Protein AF-A0A2J0JIB2-F1 (afdb_monomer_lite)

Organism: NCBI:txid1974730

Foldseek 3Di:
DVPPPDPDDPVVVVVVVVVVVVVVVVVVVVVVVVVVVVVLVVVLVVLLLLLLLLLLLLVPDPDRPDDSVVSCVLSVDDVVVCPVCNVVSVVVNCVVPVPPPCVVVVNVVSSLSNNLSVLVVVLVVLVVVLVPDDDDPVNVVSVVSNVVSVVSNVVSVVVVVD

Radius of gyration: 23.65 Å; chains: 1; bounding box: 46×46×70 Å

Secondary structure (DSSP, 8-state):
--TTSSS--HHHHHHHHHHHHHHHHHHHHHHHHHHHHHHHHHHHHHHHHHHHHHHHHHHT-SS--S-HHHHHHHHT--GGGGGGGHHHHHHHHHHHHTT-TTHHHHHHHHHHHHHHHHHHHHHHHHHHHHHH---HHHHHHHHHHHHHHHHHHHHHHHHTT-

Structure (mmCIF, N/CA/C/O backbone):
data_AF-A0A2J0JIB2-F1
#
_entry.id   AF-A0A2J0JIB2-F1
#
loop_
_atom_site.group_PDB
_atom_site.id
_atom_site.type_symbol
_atom_site.label_atom_id
_atom_site.label_alt_id
_atom_site.label_comp_id
_atom_site.label_asym_id
_atom_site.label_entity_id
_atom_site.label_seq_id
_atom_site.pdbx_PDB_ins_code
_atom_site.Cartn_x
_atom_site.Cartn_y
_atom_site.Cartn_z
_atom_site.occupancy
_atom_site.B_iso_or_equiv
_atom_site.auth_seq_id
_atom_site.auth_comp_id
_atom_site.auth_asym_id
_atom_site.auth_atom_id
_atom_site.pdbx_PDB_model_num
ATOM 1 N N . LEU A 1 1 ? 18.029 -34.711 -43.597 1.00 43.94 1 LEU A N 1
ATOM 2 C CA . LEU A 1 1 ? 18.749 -33.679 -44.378 1.00 43.94 1 LEU A CA 1
ATOM 3 C C . LEU A 1 1 ? 17.774 -32.559 -44.741 1.00 43.94 1 LEU A C 1
ATOM 5 O O . LEU A 1 1 ? 17.053 -32.702 -45.715 1.00 43.94 1 LEU A O 1
ATOM 9 N N . ILE A 1 2 ? 17.689 -31.495 -43.935 1.00 47.03 2 ILE A N 1
ATOM 10 C CA . ILE A 1 2 ? 16.839 -30.314 -44.223 1.00 47.03 2 ILE A CA 1
ATOM 11 C C . ILE A 1 2 ? 17.689 -29.138 -44.760 1.00 47.03 2 ILE A C 1
ATOM 13 O O . ILE A 1 2 ? 17.178 -28.258 -45.438 1.00 47.03 2 ILE A O 1
ATOM 17 N N . SER A 1 3 ? 19.013 -29.177 -44.563 1.00 44.31 3 SER A N 1
ATOM 18 C CA . SER A 1 3 ? 19.955 -28.115 -44.958 1.00 44.31 3 SER A CA 1
ATOM 19 C C . SER A 1 3 ? 20.238 -28.022 -46.469 1.00 44.31 3 SER A C 1
ATOM 21 O O . SER A 1 3 ? 20.784 -27.022 -46.916 1.00 44.31 3 SER A O 1
ATOM 23 N N . SER A 1 4 ? 19.861 -29.009 -47.288 1.00 46.47 4 SER A N 1
ATOM 24 C CA . SER A 1 4 ? 20.227 -29.022 -48.716 1.00 46.47 4 SER A CA 1
ATOM 25 C C . SER A 1 4 ? 19.247 -28.294 -49.649 1.00 46.47 4 SER A C 1
ATOM 27 O O . SER A 1 4 ? 19.411 -28.370 -50.865 1.00 46.47 4 SER A O 1
ATOM 29 N N . LYS A 1 5 ? 18.227 -27.602 -49.118 1.00 56.28 5 LYS A N 1
ATOM 30 C CA . LYS A 1 5 ? 17.253 -26.837 -49.928 1.00 56.28 5 LYS A CA 1
ATOM 31 C C . LYS A 1 5 ? 17.075 -25.367 -49.535 1.00 56.28 5 LYS A C 1
ATOM 33 O O . LYS A 1 5 ? 16.395 -24.653 -50.265 1.00 56.28 5 LYS A O 1
ATOM 38 N N . SER A 1 6 ? 17.690 -24.891 -48.454 1.00 54.41 6 SER A N 1
ATOM 39 C CA . SER A 1 6 ? 17.749 -23.460 -48.135 1.00 54.41 6 SER A CA 1
ATOM 40 C C . SER A 1 6 ? 19.207 -23.009 -48.126 1.00 54.41 6 SER A C 1
ATOM 42 O O . SER A 1 6 ? 20.067 -23.689 -47.576 1.00 54.41 6 SER A O 1
ATOM 44 N N . ALA A 1 7 ? 19.507 -21.868 -48.747 1.00 58.44 7 ALA A N 1
ATOM 45 C CA . ALA A 1 7 ? 20.845 -21.266 -48.773 1.00 58.44 7 ALA A CA 1
ATOM 46 C C . ALA A 1 7 ? 21.252 -20.654 -47.412 1.00 58.44 7 ALA A C 1
ATOM 48 O O . ALA A 1 7 ? 21.937 -19.638 -47.366 1.00 58.44 7 ALA A O 1
ATOM 49 N N . ILE A 1 8 ? 20.779 -21.235 -46.308 1.00 56.25 8 ILE A N 1
ATOM 50 C CA . ILE A 1 8 ? 20.929 -20.720 -44.947 1.00 56.25 8 ILE A CA 1
ATOM 51 C C . ILE A 1 8 ? 21.900 -21.645 -44.220 1.00 56.25 8 ILE A C 1
ATOM 53 O O . ILE A 1 8 ? 21.695 -22.863 -44.189 1.00 56.25 8 ILE A O 1
ATOM 57 N N . ALA A 1 9 ? 22.974 -21.084 -43.665 1.00 65.19 9 ALA A N 1
ATOM 58 C CA . ALA A 1 9 ? 23.970 -21.869 -42.956 1.00 65.19 9 ALA A CA 1
ATOM 59 C C . ALA A 1 9 ? 23.362 -22.458 -41.673 1.00 65.19 9 ALA A C 1
ATOM 61 O O . ALA A 1 9 ? 22.559 -21.829 -40.986 1.00 65.19 9 ALA A O 1
ATOM 62 N N . THR A 1 10 ? 23.755 -23.682 -41.318 1.00 52.50 10 THR A N 1
ATOM 63 C CA . THR A 1 10 ? 23.258 -24.374 -40.116 1.00 52.50 10 THR A CA 1
ATOM 64 C C . THR A 1 10 ? 23.524 -23.580 -38.827 1.00 52.50 10 THR A C 1
ATOM 66 O O . THR A 1 10 ? 22.780 -23.722 -37.862 1.00 52.50 10 THR A O 1
ATOM 69 N N . SER A 1 11 ? 24.552 -22.723 -38.815 1.00 58.72 11 SER A N 1
ATOM 70 C CA . SER A 1 11 ? 24.835 -21.761 -37.740 1.00 58.72 11 SER A CA 1
ATOM 71 C C . SER A 1 11 ? 23.709 -20.750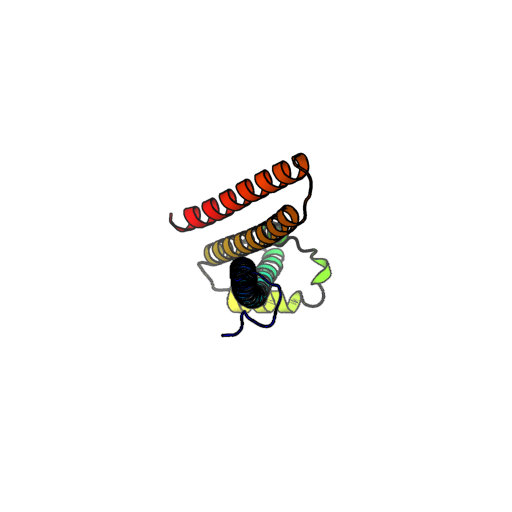 -37.536 1.00 58.72 11 SER A C 1
ATOM 73 O O . SER A 1 11 ? 23.335 -20.482 -36.397 1.00 58.72 11 SER A O 1
ATOM 75 N N . ASP A 1 12 ? 23.135 -20.251 -38.628 1.00 57.72 12 ASP A N 1
ATOM 76 C CA . ASP A 1 12 ? 22.128 -19.189 -38.620 1.00 57.72 12 ASP A CA 1
ATOM 77 C C . ASP A 1 12 ? 20.786 -19.755 -38.144 1.00 57.72 12 ASP A C 1
ATOM 79 O O . ASP A 1 12 ? 20.101 -19.156 -37.320 1.00 57.72 12 ASP A O 1
ATOM 83 N N . LEU A 1 13 ? 20.476 -20.994 -38.546 1.00 57.34 13 LEU A N 1
ATOM 84 C CA . LEU A 1 13 ? 19.315 -21.732 -38.040 1.00 57.34 13 LEU A CA 1
ATOM 85 C C . LEU A 1 13 ? 19.400 -21.985 -36.527 1.00 57.34 13 LEU A C 1
ATOM 87 O O . LEU A 1 13 ? 18.383 -21.927 -35.842 1.00 57.34 13 LEU A O 1
ATOM 91 N N . ILE A 1 14 ? 20.595 -22.264 -35.993 1.00 59.31 14 ILE A N 1
ATOM 92 C CA . ILE A 1 14 ? 20.810 -22.460 -34.549 1.00 59.31 14 ILE A CA 1
ATOM 93 C C . ILE A 1 14 ? 20.665 -21.136 -33.789 1.00 59.31 14 ILE A C 1
ATOM 95 O O . ILE A 1 14 ? 20.149 -21.124 -32.670 1.00 59.31 14 ILE A O 1
ATOM 99 N N . GLU A 1 15 ? 21.116 -20.025 -34.368 1.00 60.75 15 GLU A N 1
ATOM 100 C CA . GLU A 1 15 ? 20.977 -18.702 -33.761 1.00 60.75 15 GLU A CA 1
ATOM 101 C C . GLU A 1 15 ? 19.513 -18.244 -33.723 1.00 60.75 15 GLU A C 1
ATOM 103 O O . GLU A 1 15 ? 19.043 -17.767 -32.688 1.00 60.75 15 GLU A O 1
ATOM 108 N N . ASP A 1 16 ? 18.765 -18.476 -34.801 1.00 57.16 16 ASP A N 1
ATOM 109 C CA . ASP A 1 16 ? 17.332 -18.187 -34.862 1.00 57.16 16 ASP A CA 1
ATOM 110 C C . ASP A 1 16 ? 16.531 -19.068 -33.895 1.00 57.16 16 ASP A C 1
ATOM 112 O O . ASP A 1 16 ? 15.660 -18.569 -33.182 1.00 57.16 16 ASP A O 1
ATOM 116 N N . LEU A 1 17 ? 16.878 -20.354 -33.768 1.00 57.44 17 LEU A N 1
ATOM 117 C CA . LEU A 1 17 ? 16.275 -21.247 -32.770 1.00 57.44 17 LEU A CA 1
ATOM 118 C C . LEU A 1 17 ? 16.505 -20.756 -31.336 1.00 57.44 17 LEU A C 1
ATOM 120 O O . LEU A 1 17 ? 15.577 -20.777 -30.529 1.00 57.44 17 LEU A O 1
ATOM 124 N N . LYS A 1 18 ? 17.708 -20.259 -31.022 1.00 57.56 18 LYS A N 1
ATOM 125 C CA . LYS A 1 18 ? 18.008 -19.673 -29.705 1.00 57.56 18 LYS A CA 1
ATOM 126 C C . LYS A 1 18 ? 17.216 -18.391 -29.449 1.00 57.56 18 LYS A C 1
ATOM 128 O O . LYS A 1 18 ? 16.759 -18.188 -28.327 1.00 57.56 18 LYS A O 1
ATOM 133 N N . LYS A 1 19 ? 17.027 -17.542 -30.465 1.00 64.44 19 LYS A N 1
ATOM 134 C CA . LYS A 1 19 ? 16.194 -16.329 -30.366 1.00 64.44 19 LYS A CA 1
ATOM 135 C C . LYS A 1 19 ? 14.728 -16.683 -30.110 1.00 64.44 19 LYS A C 1
ATOM 137 O O . LYS A 1 19 ? 14.104 -16.071 -29.250 1.00 64.44 19 LYS A O 1
ATOM 142 N N . VAL A 1 20 ? 14.210 -17.707 -30.787 1.00 61.44 20 VAL A N 1
ATOM 143 C CA . VAL A 1 20 ? 12.840 -18.206 -30.595 1.00 61.44 20 VAL A CA 1
ATOM 144 C C . VAL A 1 20 ? 12.658 -18.847 -29.216 1.00 61.44 20 VAL A C 1
ATOM 146 O O . VAL A 1 20 ? 11.669 -18.564 -28.548 1.00 61.44 20 VAL A O 1
ATOM 149 N N . GLU A 1 21 ? 13.606 -19.654 -28.732 1.00 50.66 21 GLU A N 1
ATOM 150 C CA . GLU A 1 21 ? 13.552 -20.206 -27.367 1.00 50.66 21 GLU A CA 1
ATOM 151 C C . GLU A 1 21 ? 13.617 -19.121 -26.290 1.00 50.66 21 GLU A C 1
ATOM 153 O O . GLU A 1 21 ? 12.935 -19.223 -25.268 1.00 50.66 21 GLU A O 1
ATOM 158 N N . PHE A 1 22 ? 14.433 -18.088 -26.505 1.00 52.00 22 PHE A N 1
ATOM 159 C CA . PHE A 1 22 ? 14.547 -16.970 -25.578 1.00 52.00 22 PHE A CA 1
ATOM 160 C C . PHE A 1 22 ? 13.263 -16.136 -25.550 1.00 52.00 22 PHE A C 1
ATOM 162 O O . PHE A 1 22 ? 12.760 -15.856 -24.464 1.00 52.00 22 PHE A O 1
ATOM 169 N N . ALA A 1 23 ? 12.687 -15.830 -26.717 1.00 52.19 23 ALA A N 1
ATOM 170 C CA . ALA A 1 23 ? 11.389 -15.169 -26.832 1.00 52.19 23 ALA A CA 1
ATOM 171 C C . ALA A 1 23 ? 10.278 -15.995 -26.163 1.00 52.19 23 ALA A C 1
ATOM 173 O O . ALA A 1 23 ? 9.555 -15.475 -25.330 1.00 52.19 23 ALA A O 1
ATOM 174 N N . LEU A 1 24 ? 10.223 -17.311 -26.396 1.00 51.09 24 LEU A N 1
ATOM 175 C CA . LEU A 1 24 ? 9.245 -18.204 -25.761 1.00 51.09 24 LEU A CA 1
ATOM 176 C C . LEU A 1 24 ? 9.408 -18.314 -24.238 1.00 51.09 24 LEU A C 1
ATOM 178 O O . LEU A 1 24 ? 8.423 -18.523 -23.526 1.00 51.09 24 LEU A O 1
ATOM 182 N N . LYS A 1 25 ? 10.640 -18.232 -23.720 1.00 55.09 25 LYS A N 1
ATOM 183 C CA . LYS A 1 25 ? 10.887 -18.140 -22.274 1.00 55.09 25 LYS A CA 1
ATOM 184 C C . LYS A 1 25 ? 10.384 -16.814 -21.728 1.00 55.09 25 LYS A C 1
ATOM 186 O O . LYS A 1 25 ? 9.698 -16.827 -20.714 1.00 55.09 25 LYS A O 1
ATOM 191 N N . TYR A 1 26 ? 10.689 -15.716 -22.411 1.00 52.41 26 TYR A N 1
ATOM 192 C CA . TYR A 1 26 ? 10.251 -14.385 -22.018 1.00 52.41 26 TYR A CA 1
ATOM 193 C C . TYR A 1 26 ? 8.726 -14.269 -22.058 1.00 52.41 26 TYR A C 1
ATOM 195 O O . TYR A 1 26 ? 8.148 -13.859 -21.067 1.00 52.41 26 TYR A O 1
ATOM 203 N N . ASP A 1 27 ? 8.067 -14.776 -23.100 1.00 49.03 27 ASP A N 1
ATOM 204 C CA . ASP A 1 27 ? 6.606 -14.834 -23.219 1.00 49.03 27 ASP A CA 1
ATOM 205 C C . ASP A 1 27 ? 5.973 -15.658 -22.087 1.00 49.03 27 ASP A C 1
ATOM 207 O O . ASP A 1 27 ? 4.937 -15.295 -21.533 1.00 49.03 27 ASP A O 1
ATOM 211 N N . LYS A 1 28 ? 6.587 -16.784 -21.695 1.00 58.66 28 LYS A N 1
ATOM 212 C CA . LYS A 1 28 ? 6.110 -17.587 -20.554 1.00 58.66 28 LYS A CA 1
ATOM 213 C C . LYS A 1 28 ? 6.306 -16.868 -19.221 1.00 58.66 28 LYS A C 1
ATOM 215 O O . LYS A 1 28 ? 5.426 -16.958 -18.362 1.00 58.66 28 LYS A O 1
ATOM 220 N N . GLU A 1 29 ? 7.430 -16.178 -19.047 1.00 56.09 29 GLU A N 1
ATOM 221 C CA . GLU A 1 29 ? 7.700 -15.344 -17.877 1.00 56.09 29 GLU A CA 1
ATOM 222 C C . GLU A 1 29 ? 6.723 -14.158 -17.840 1.00 56.09 29 GLU A C 1
ATOM 224 O O . GLU A 1 29 ? 6.110 -13.928 -16.808 1.00 56.09 29 GLU A O 1
ATOM 229 N N . GLU A 1 30 ? 6.466 -13.488 -18.966 1.00 49.03 30 GLU A N 1
ATOM 230 C CA . GLU A 1 30 ? 5.501 -12.396 -19.119 1.00 49.03 30 GLU A CA 1
ATOM 231 C C . GLU A 1 30 ? 4.071 -12.850 -18.844 1.00 49.03 30 GLU A C 1
ATOM 233 O O . GLU A 1 30 ? 3.352 -12.164 -18.129 1.00 49.03 30 GLU A O 1
ATOM 238 N N . VAL A 1 31 ? 3.645 -14.018 -19.333 1.00 52.28 31 VAL A N 1
ATOM 239 C CA . VAL A 1 31 ? 2.307 -14.563 -19.043 1.00 52.28 31 VAL A CA 1
ATOM 240 C C . VAL A 1 31 ? 2.169 -14.929 -17.563 1.00 52.28 31 VAL A C 1
ATOM 242 O O . VAL A 1 31 ? 1.106 -14.723 -16.969 1.00 52.28 31 VAL A O 1
ATOM 245 N N . LYS A 1 32 ? 3.229 -15.453 -16.936 1.00 60.41 32 LYS A N 1
ATOM 246 C CA . LYS A 1 32 ? 3.255 -15.728 -15.493 1.00 60.41 32 LYS A CA 1
ATOM 247 C C . LYS A 1 32 ? 3.231 -14.429 -14.684 1.00 60.41 32 LYS A C 1
ATOM 249 O O . LYS A 1 32 ? 2.426 -14.316 -13.764 1.00 60.41 32 LYS A O 1
ATOM 254 N N . ILE A 1 33 ? 4.034 -13.443 -15.073 1.00 58.84 33 ILE A N 1
ATOM 255 C CA . ILE A 1 33 ? 4.069 -12.095 -14.502 1.00 58.84 33 ILE A CA 1
ATOM 256 C C . ILE A 1 33 ? 2.708 -11.418 -14.680 1.00 58.84 33 ILE A C 1
ATOM 258 O O . ILE A 1 33 ? 2.204 -10.839 -13.733 1.00 58.84 33 ILE A O 1
ATOM 262 N N . ALA A 1 34 ? 2.052 -11.546 -15.834 1.00 48.97 34 ALA A N 1
ATOM 263 C CA . ALA A 1 34 ? 0.738 -10.971 -16.104 1.00 48.97 34 ALA A CA 1
ATOM 264 C C . ALA A 1 34 ? -0.356 -11.609 -15.239 1.00 48.97 34 ALA A C 1
ATOM 266 O O . ALA A 1 34 ? -1.175 -10.889 -14.673 1.00 48.97 34 ALA A O 1
ATOM 267 N N . LYS A 1 35 ? -0.356 -12.940 -15.075 1.00 49.66 35 LYS A N 1
ATOM 268 C CA . LYS A 1 35 ? -1.273 -13.628 -14.149 1.00 49.66 35 LYS A CA 1
ATOM 269 C C . LYS A 1 35 ? -1.020 -13.230 -12.698 1.00 49.66 35 LYS A C 1
ATOM 271 O O . LYS A 1 35 ? -1.970 -12.887 -12.000 1.00 49.66 35 LYS A O 1
ATOM 276 N N . GLU A 1 36 ? 0.241 -13.213 -12.269 1.00 56.47 36 GLU A N 1
ATOM 277 C CA . GLU A 1 36 ? 0.614 -12.708 -10.948 1.00 56.47 36 GLU A CA 1
ATOM 278 C C . GLU A 1 36 ? 0.217 -11.242 -10.773 1.00 56.47 36 GLU A C 1
ATOM 280 O O . GLU A 1 36 ? -0.212 -10.872 -9.692 1.00 56.47 36 GLU A O 1
ATOM 285 N N . ASN A 1 37 ? 0.318 -10.410 -11.807 1.00 55.84 37 ASN A N 1
ATOM 286 C CA . ASN A 1 37 ? -0.043 -8.996 -11.757 1.00 55.84 37 ASN A CA 1
ATOM 287 C C . ASN A 1 37 ? -1.558 -8.796 -11.692 1.00 55.84 37 ASN A C 1
ATOM 289 O O . ASN A 1 37 ? -2.005 -7.905 -10.983 1.00 55.84 37 ASN A O 1
ATOM 293 N N . VAL A 1 38 ? -2.360 -9.626 -12.368 1.00 53.53 38 VAL A N 1
ATOM 294 C CA . VAL A 1 38 ? -3.826 -9.619 -12.218 1.00 53.53 38 VAL A CA 1
ATOM 295 C C . VAL A 1 38 ? -4.215 -10.041 -10.805 1.00 53.53 38 VAL A C 1
ATOM 297 O O . VAL A 1 38 ? -5.033 -9.386 -10.169 1.00 53.53 38 VAL A O 1
ATOM 300 N N . GLU A 1 39 ? -3.603 -11.101 -10.282 1.00 53.41 39 GLU A N 1
ATOM 301 C CA . GLU A 1 39 ? -3.877 -11.574 -8.928 1.00 53.41 39 GLU A CA 1
ATOM 302 C C . GLU A 1 39 ? -3.400 -10.574 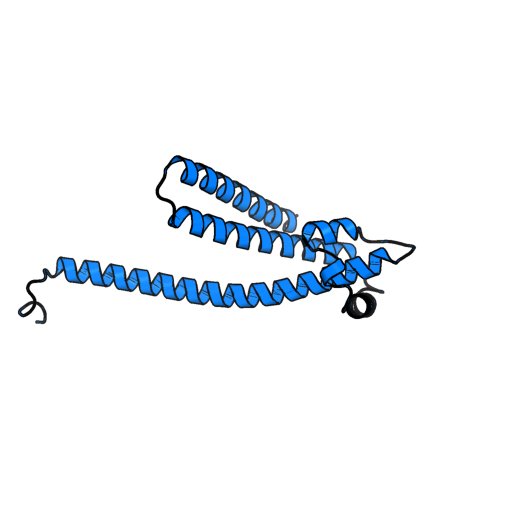-7.862 1.00 53.41 39 GLU A C 1
ATOM 304 O O . GLU A 1 39 ? -4.127 -10.299 -6.911 1.00 53.41 39 GLU A O 1
ATOM 309 N N . LYS A 1 40 ? -2.221 -9.965 -8.046 1.00 54.94 40 LYS A N 1
ATOM 310 C CA . LYS A 1 40 ? -1.704 -8.869 -7.213 1.00 54.94 40 LYS A CA 1
ATOM 311 C C . LYS A 1 40 ? -2.613 -7.654 -7.284 1.00 54.94 40 LYS A C 1
ATOM 313 O O . LYS A 1 40 ? -2.930 -7.121 -6.235 1.00 54.94 40 LYS A O 1
ATOM 318 N N . LYS A 1 41 ? -3.108 -7.275 -8.467 1.00 56.22 41 LYS A N 1
ATOM 319 C CA . LYS A 1 41 ? -4.074 -6.181 -8.631 1.00 56.22 41 LYS A CA 1
ATOM 320 C C . LYS A 1 41 ? -5.362 -6.452 -7.849 1.00 56.22 41 LYS A C 1
ATOM 322 O O . LYS A 1 41 ? -5.786 -5.602 -7.086 1.00 56.22 41 LYS A O 1
ATOM 327 N N . LEU A 1 42 ? -5.916 -7.663 -7.929 1.00 53.59 42 LEU A N 1
ATOM 328 C CA . LEU A 1 42 ? -7.101 -8.049 -7.150 1.00 53.59 42 LEU A CA 1
ATOM 329 C C . LEU A 1 42 ? -6.846 -8.047 -5.629 1.00 53.59 42 LEU A C 1
ATOM 331 O O . LEU A 1 42 ? -7.695 -7.609 -4.854 1.00 53.59 42 LEU A O 1
ATOM 335 N N . ARG A 1 43 ? -5.678 -8.531 -5.180 1.00 55.69 43 ARG A N 1
ATOM 336 C CA . ARG A 1 43 ? -5.294 -8.512 -3.754 1.00 55.69 43 ARG A CA 1
ATOM 337 C C . ARG A 1 43 ? -5.051 -7.092 -3.247 1.00 55.69 43 ARG A C 1
ATOM 339 O O . ARG A 1 43 ? -5.474 -6.762 -2.143 1.00 55.69 43 ARG A O 1
ATOM 346 N N . LYS A 1 44 ? -4.395 -6.271 -4.061 1.00 64.50 44 LYS A N 1
ATOM 347 C CA . LYS A 1 44 ? -4.142 -4.853 -3.838 1.00 64.50 44 LYS A CA 1
ATOM 348 C C . LYS A 1 44 ? -5.465 -4.109 -3.690 1.00 64.50 44 LYS A C 1
ATOM 350 O O . LYS A 1 44 ? -5.689 -3.539 -2.634 1.00 64.50 44 LYS A O 1
ATOM 355 N N . ASP A 1 45 ? -6.393 -4.271 -4.631 1.00 75.19 45 ASP A N 1
ATOM 356 C CA . ASP A 1 45 ? -7.734 -3.677 -4.570 1.00 75.19 45 ASP A CA 1
ATOM 357 C C . ASP A 1 45 ? -8.477 -4.071 -3.272 1.00 75.19 45 ASP A C 1
ATOM 359 O O . ASP A 1 45 ? -9.168 -3.254 -2.663 1.00 75.19 45 ASP A O 1
ATOM 363 N N . SER A 1 46 ? -8.298 -5.308 -2.786 1.00 84.12 46 SER A N 1
ATOM 364 C CA . SER A 1 46 ? -8.887 -5.751 -1.514 1.00 84.12 46 SER A CA 1
ATOM 365 C C . SER A 1 46 ? -8.231 -5.123 -0.277 1.00 84.12 46 SER A C 1
ATOM 367 O O . SER A 1 46 ? -8.948 -4.745 0.652 1.00 84.12 46 SER A O 1
ATOM 369 N N . ILE A 1 47 ? -6.899 -5.021 -0.231 1.00 90.25 47 ILE A N 1
ATOM 370 C CA . ILE A 1 47 ? -6.178 -4.388 0.887 1.00 90.25 47 ILE A CA 1
ATOM 371 C C . ILE A 1 47 ? -6.450 -2.881 0.903 1.00 90.25 47 ILE A C 1
ATOM 373 O O . ILE A 1 47 ? -6.746 -2.335 1.963 1.00 90.25 47 ILE A O 1
ATOM 377 N N . GLU A 1 48 ? -6.432 -2.228 -0.262 1.00 90.62 48 GLU A N 1
ATOM 378 C CA . GLU A 1 48 ? -6.777 -0.811 -0.412 1.00 90.62 48 GLU A CA 1
ATOM 379 C C . GLU A 1 48 ? -8.200 -0.548 0.076 1.00 90.62 48 GLU A C 1
ATOM 381 O O . GLU A 1 48 ? -8.399 0.353 0.886 1.00 90.62 48 GLU A O 1
ATOM 386 N N . ARG A 1 49 ? -9.180 -1.373 -0.328 1.00 91.19 49 ARG A N 1
ATOM 387 C CA . ARG A 1 49 ? -10.569 -1.254 0.145 1.00 91.19 49 ARG A CA 1
ATOM 388 C C . ARG A 1 49 ? -10.664 -1.348 1.668 1.00 91.19 49 ARG A C 1
ATOM 390 O O . ARG A 1 49 ? -11.338 -0.527 2.286 1.00 91.19 49 ARG A O 1
ATOM 397 N N . LYS A 1 50 ? -9.988 -2.329 2.277 1.00 93.88 50 LYS A N 1
ATOM 398 C CA . LYS A 1 50 ? -9.991 -2.526 3.737 1.00 93.88 50 LYS A CA 1
ATOM 399 C C . LYS A 1 50 ? -9.377 -1.338 4.468 1.00 93.88 50 LYS A C 1
ATOM 401 O O . LYS A 1 50 ? -10.003 -0.795 5.373 1.00 93.88 50 LYS A O 1
ATOM 406 N N . LEU A 1 51 ? -8.179 -0.921 4.058 1.00 95.31 51 LEU A N 1
ATOM 407 C CA . LEU A 1 51 ? -7.488 0.238 4.623 1.00 95.31 51 LEU A CA 1
ATOM 408 C C . LEU A 1 51 ? -8.330 1.508 4.480 1.00 95.31 51 LEU A C 1
ATOM 410 O O . LEU A 1 51 ? -8.428 2.293 5.420 1.00 95.31 51 LEU A O 1
ATOM 414 N N . LEU A 1 52 ? -8.987 1.678 3.335 1.00 93.75 52 LEU A N 1
ATOM 415 C CA . LEU A 1 52 ? -9.857 2.811 3.072 1.00 93.75 52 LEU A CA 1
ATOM 416 C C . LEU A 1 52 ? -11.091 2.832 3.983 1.00 93.75 52 LEU A C 1
ATOM 418 O O . LEU A 1 52 ? -11.392 3.869 4.573 1.00 93.75 52 LEU A O 1
ATOM 422 N N . GLY A 1 53 ? -11.770 1.695 4.151 1.00 94.50 53 GLY A N 1
ATOM 423 C CA . GLY A 1 53 ? -12.884 1.578 5.094 1.00 94.50 53 GLY A CA 1
ATOM 424 C C . GLY A 1 53 ? -12.462 1.872 6.530 1.00 94.50 53 GLY A C 1
ATOM 425 O O . GLY A 1 53 ? -13.111 2.660 7.216 1.00 94.50 53 GLY A O 1
ATOM 426 N N . ILE A 1 54 ? -11.317 1.330 6.960 1.00 95.25 54 ILE A N 1
ATOM 427 C CA . ILE A 1 54 ? -10.737 1.618 8.278 1.00 95.25 54 ILE A CA 1
ATOM 428 C C . ILE A 1 54 ? -10.446 3.115 8.435 1.00 95.25 54 ILE A C 1
ATOM 430 O O . ILE A 1 54 ? -10.770 3.687 9.475 1.00 95.25 54 ILE A O 1
ATOM 434 N N . ALA A 1 55 ? -9.857 3.761 7.425 1.00 94.88 55 ALA A N 1
ATOM 435 C CA . ALA A 1 55 ? -9.522 5.180 7.478 1.00 94.88 55 ALA A CA 1
ATOM 436 C C . ALA A 1 55 ? -10.779 6.052 7.600 1.00 94.88 55 ALA A C 1
ATOM 438 O O . ALA A 1 55 ? -10.837 6.911 8.476 1.00 94.88 55 ALA A O 1
ATOM 439 N N . PHE A 1 56 ? -11.812 5.798 6.791 1.00 94.81 56 PHE A N 1
ATOM 440 C CA . PHE A 1 56 ? -13.082 6.525 6.891 1.00 94.81 56 PHE A CA 1
ATOM 441 C C . PHE A 1 56 ? -13.810 6.278 8.217 1.00 94.81 56 PHE A C 1
ATOM 443 O O . PHE A 1 56 ? -14.377 7.205 8.799 1.00 94.81 56 PHE A O 1
ATOM 450 N N . TRP A 1 57 ? -13.775 5.049 8.729 1.00 94.81 57 TRP A N 1
ATOM 451 C CA . TRP A 1 57 ? -14.380 4.713 10.015 1.00 94.81 57 TRP A CA 1
ATOM 452 C C . TRP A 1 57 ? -13.679 5.429 11.177 1.00 94.81 57 TRP A C 1
ATOM 454 O O . TRP A 1 57 ? -14.328 6.036 12.030 1.00 94.81 57 TRP A O 1
ATOM 464 N N . GLN A 1 58 ? -12.344 5.415 11.193 1.00 94.12 58 GLN A N 1
ATOM 465 C CA . GLN A 1 58 ? -11.544 6.054 12.241 1.00 94.12 58 GLN A CA 1
ATOM 466 C C . GLN A 1 58 ? -11.585 7.585 12.153 1.00 94.12 58 GLN A C 1
ATOM 468 O O . GLN A 1 58 ? -11.566 8.251 13.186 1.00 94.12 58 GLN A O 1
ATOM 473 N N . GLU A 1 59 ? -11.737 8.163 10.959 1.00 91.94 59 GLU A N 1
ATOM 474 C CA . GLU A 1 59 ? -11.861 9.612 10.771 1.00 91.94 59 GLU A CA 1
ATOM 475 C C . GLU A 1 59 ? -13.045 10.212 11.550 1.00 91.94 59 GLU A C 1
ATOM 477 O O . GLU A 1 59 ? -12.922 11.317 12.088 1.00 91.94 59 GLU A O 1
ATOM 482 N N . ASN A 1 60 ? -14.145 9.460 11.671 1.00 84.06 60 ASN A N 1
ATOM 483 C CA . ASN A 1 60 ? -15.392 9.891 12.307 1.00 84.06 60 ASN A CA 1
ATOM 484 C C . ASN A 1 60 ? -15.511 9.499 13.793 1.00 84.06 60 ASN A C 1
ATOM 486 O O . ASN A 1 60 ? -16.463 9.902 14.467 1.00 84.06 60 ASN A O 1
ATOM 490 N N . LYS A 1 61 ? -14.552 8.739 14.342 1.00 87.75 61 LYS A N 1
ATOM 491 C CA . LYS A 1 61 ? -14.557 8.365 15.763 1.00 87.75 61 LYS A CA 1
ATOM 492 C C . LYS A 1 61 ? -14.010 9.475 16.656 1.00 87.75 61 LYS A C 1
ATOM 494 O O . LYS A 1 61 ? -13.037 10.149 16.332 1.00 87.75 61 LYS A O 1
ATOM 499 N N . LYS A 1 62 ? -14.628 9.624 17.834 1.00 81.00 62 LYS A N 1
ATOM 500 C CA . LYS A 1 62 ? -14.146 10.524 18.899 1.00 81.00 62 LYS A CA 1
ATOM 501 C C . LYS A 1 62 ? -12.854 10.021 19.547 1.00 81.00 62 LYS A C 1
ATOM 503 O O . LYS A 1 62 ? -12.018 10.834 19.916 1.00 81.00 62 LYS A O 1
ATOM 508 N N . ASP A 1 63 ? -12.708 8.705 19.670 1.00 84.06 63 ASP A N 1
ATOM 509 C CA . ASP A 1 63 ? -11.511 8.042 20.192 1.00 84.06 63 ASP A CA 1
ATOM 510 C C . ASP A 1 63 ? -10.782 7.350 19.034 1.00 84.06 63 ASP A C 1
ATOM 512 O O . ASP A 1 63 ? -11.027 6.179 18.726 1.00 84.06 63 ASP A O 1
ATOM 516 N N . LYS A 1 64 ? -9.986 8.133 18.298 1.00 86.31 64 LYS A N 1
ATOM 517 C CA . LYS A 1 64 ? -9.236 7.650 17.135 1.00 86.31 64 LYS A CA 1
ATOM 518 C C . LYS A 1 64 ? -8.059 6.819 17.615 1.00 86.31 64 LYS A C 1
ATOM 520 O O . LYS A 1 64 ? -7.180 7.332 18.301 1.00 86.31 64 LYS A O 1
ATOM 525 N N . LYS A 1 65 ? -8.024 5.550 17.215 1.00 85.56 65 LYS A N 1
ATOM 526 C CA . LYS A 1 65 ? -6.900 4.654 17.522 1.00 85.56 65 LYS A CA 1
ATOM 527 C C . LYS A 1 65 ? -5.856 4.635 16.413 1.00 85.56 65 LYS A C 1
ATOM 529 O O . LYS A 1 65 ? -4.717 4.276 16.671 1.00 85.56 65 LYS A O 1
ATOM 534 N N . ILE A 1 66 ? -6.263 5.016 15.204 1.00 92.06 66 ILE A N 1
ATOM 535 C CA . ILE A 1 66 ? -5.482 4.909 13.974 1.00 92.06 66 ILE A CA 1
ATOM 536 C C . ILE A 1 66 ? -5.368 6.284 13.320 1.00 92.06 66 ILE A C 1
ATOM 538 O O . ILE A 1 66 ? -6.354 7.021 13.236 1.00 92.06 66 ILE A O 1
ATOM 542 N N . ASP A 1 67 ? -4.186 6.595 12.791 1.00 91.31 67 ASP A N 1
ATOM 543 C CA . ASP A 1 67 ? -3.970 7.765 11.942 1.00 91.31 67 ASP A CA 1
ATOM 544 C C . ASP A 1 67 ? -4.563 7.538 10.540 1.00 91.31 67 ASP A C 1
ATOM 546 O O . ASP A 1 67 ? -3.957 6.926 9.657 1.00 91.31 67 ASP A O 1
ATOM 550 N N . SER A 1 68 ? -5.786 8.027 10.336 1.00 92.25 68 SER A N 1
ATOM 551 C CA . SER A 1 68 ? -6.485 7.917 9.054 1.00 92.25 68 SER A CA 1
ATOM 552 C C . SER A 1 68 ? -5.800 8.718 7.942 1.00 92.25 68 SER A C 1
ATOM 554 O O . SER A 1 68 ? -5.818 8.290 6.790 1.00 92.25 68 SER A O 1
ATOM 556 N N . GLU A 1 69 ? -5.177 9.859 8.261 1.00 91.12 69 GLU A N 1
ATOM 557 C CA . GLU A 1 69 ? -4.505 10.711 7.269 1.00 91.12 69 GLU A CA 1
ATOM 558 C C . GLU A 1 69 ? -3.283 10.018 6.674 1.00 91.12 69 GLU A C 1
ATOM 560 O O . GLU A 1 69 ? -3.068 10.080 5.458 1.00 91.12 69 GLU A O 1
ATOM 565 N N . LEU A 1 70 ? -2.529 9.293 7.504 1.00 90.94 70 LEU A N 1
ATOM 566 C CA . LEU A 1 70 ? -1.418 8.468 7.044 1.00 90.94 70 LEU A CA 1
ATOM 567 C C . LEU A 1 70 ? -1.878 7.419 6.023 1.00 90.94 70 LEU A C 1
ATOM 569 O O . LEU A 1 70 ? -1.248 7.273 4.973 1.00 90.94 70 LEU A O 1
ATOM 573 N N . ILE A 1 71 ? -2.998 6.738 6.290 1.00 93.25 71 ILE A N 1
ATOM 574 C CA . ILE A 1 71 ? -3.553 5.734 5.374 1.00 93.25 71 ILE A CA 1
ATOM 575 C C . ILE A 1 71 ? -3.923 6.377 4.032 1.00 93.25 71 ILE A C 1
ATOM 577 O O . ILE A 1 71 ? -3.475 5.905 2.986 1.00 93.25 71 ILE A O 1
ATOM 581 N N . PHE A 1 72 ? -4.673 7.485 4.038 1.00 91.81 72 PHE A N 1
ATOM 582 C CA . PHE A 1 72 ? -5.048 8.185 2.801 1.00 91.81 72 PHE A CA 1
ATOM 583 C C . PHE A 1 72 ? -3.823 8.612 1.983 1.00 91.81 72 PHE A C 1
ATOM 585 O O . PHE A 1 72 ? -3.803 8.464 0.758 1.00 91.81 72 PHE A O 1
ATOM 592 N N . LYS A 1 73 ? -2.779 9.103 2.661 1.00 90.75 73 LYS A N 1
ATOM 593 C CA . LYS A 1 73 ? -1.530 9.530 2.026 1.00 90.75 73 LYS A CA 1
ATOM 594 C C . LYS A 1 73 ? -0.787 8.368 1.369 1.00 90.75 73 LYS A C 1
ATOM 596 O O . LYS A 1 73 ? -0.309 8.524 0.246 1.00 90.75 73 LYS A O 1
ATOM 601 N N . ILE A 1 74 ? -0.684 7.224 2.047 1.00 89.25 74 ILE A N 1
ATOM 602 C CA . ILE A 1 74 ? 0.000 6.034 1.517 1.00 89.25 74 ILE A CA 1
ATOM 603 C C . ILE A 1 74 ? -0.750 5.479 0.307 1.00 89.25 74 ILE A C 1
ATOM 605 O O . ILE A 1 74 ? -0.124 5.182 -0.708 1.00 89.25 74 ILE A O 1
ATOM 609 N N . LEU A 1 75 ? -2.080 5.412 0.388 1.00 88.75 75 LEU A N 1
ATOM 610 C CA . LEU A 1 75 ? -2.931 4.933 -0.701 1.00 88.75 75 LEU A CA 1
ATOM 611 C C . LEU A 1 75 ? -2.958 5.875 -1.919 1.00 88.75 75 LEU A C 1
ATOM 613 O O . LEU A 1 75 ? -3.392 5.471 -2.993 1.00 88.75 75 LEU A O 1
ATOM 617 N N . LYS A 1 76 ? -2.481 7.124 -1.786 1.00 87.31 76 LYS A N 1
ATOM 618 C CA . LYS A 1 76 ? -2.473 8.141 -2.858 1.00 87.31 76 LYS A CA 1
ATOM 619 C C . LYS A 1 76 ? -3.858 8.345 -3.494 1.00 87.31 76 LYS A C 1
ATOM 621 O O . LYS A 1 76 ? -3.970 8.553 -4.702 1.00 87.31 76 LYS A O 1
ATOM 626 N N . ILE A 1 77 ? -4.909 8.274 -2.681 1.00 81.44 77 ILE A N 1
ATOM 627 C CA . ILE A 1 77 ? -6.301 8.368 -3.131 1.00 81.44 77 ILE A CA 1
ATOM 628 C C . ILE A 1 77 ? -6.898 9.750 -2.872 1.00 81.44 77 ILE A C 1
ATOM 630 O O . ILE A 1 77 ? -6.634 10.394 -1.858 1.00 81.44 77 ILE A O 1
ATOM 634 N N . GLU A 1 78 ? -7.763 10.171 -3.788 1.00 82.25 78 GLU A N 1
ATOM 635 C CA . GLU A 1 78 ? -8.645 11.327 -3.623 1.00 82.25 78 GLU A CA 1
ATOM 636 C C . GLU A 1 78 ? -9.943 10.847 -2.971 1.00 82.25 78 GLU A C 1
ATOM 638 O O . GLU A 1 78 ? -10.628 9.979 -3.521 1.00 82.25 78 GLU A O 1
ATOM 643 N N . LYS A 1 79 ? -10.278 11.381 -1.792 1.00 84.00 79 LYS A N 1
ATOM 644 C CA . LYS A 1 79 ? -11.439 10.925 -1.011 1.00 84.00 79 LYS A CA 1
ATOM 645 C C . LYS A 1 79 ? -12.749 11.083 -1.783 1.00 84.00 79 LYS A C 1
ATOM 647 O O . LYS A 1 79 ? -13.609 10.213 -1.677 1.00 84.00 79 LYS A O 1
ATOM 652 N N . GLU A 1 80 ? -12.879 12.136 -2.598 1.00 83.56 80 GLU A N 1
ATOM 653 C CA . GLU A 1 80 ? -14.117 12.441 -3.326 1.00 83.56 80 GLU A CA 1
ATOM 654 C C . GLU A 1 80 ? -14.540 11.314 -4.280 1.00 83.56 80 GLU A C 1
ATOM 656 O O . GLU A 1 80 ? -15.729 11.142 -4.547 1.00 83.56 80 GLU A O 1
ATOM 661 N N . LYS A 1 81 ? -13.588 10.502 -4.762 1.00 82.31 81 LYS A N 1
ATOM 662 C CA . LYS A 1 81 ? -13.864 9.360 -5.650 1.00 82.31 81 LYS A CA 1
ATOM 663 C C . LYS A 1 81 ? -14.644 8.232 -4.977 1.00 82.31 81 LYS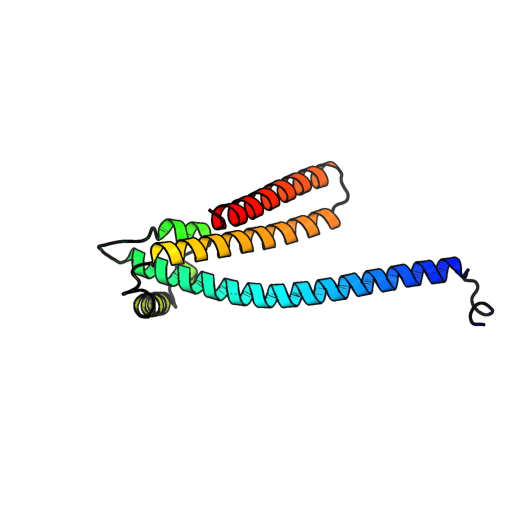 A C 1
ATOM 665 O O . LYS A 1 81 ? -15.165 7.369 -5.678 1.00 82.31 81 LYS A O 1
ATOM 670 N N .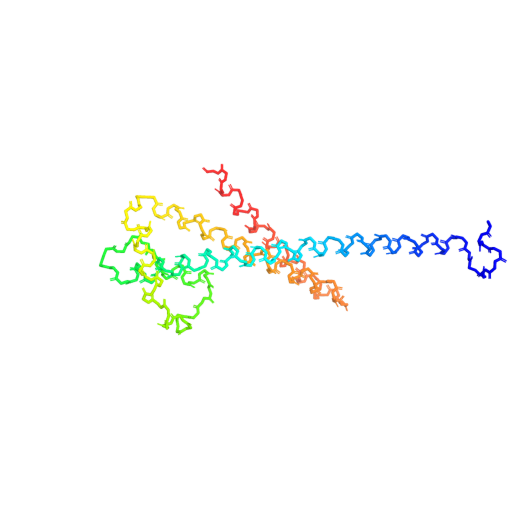 TYR A 1 82 ? -14.701 8.229 -3.649 1.00 86.31 82 TYR A N 1
ATOM 671 C CA . TYR A 1 82 ? -15.282 7.151 -2.855 1.00 86.31 82 TYR A CA 1
ATOM 672 C C . TYR A 1 82 ? -16.531 7.582 -2.092 1.00 86.31 82 TYR A C 1
ATOM 674 O O . TYR A 1 82 ? -17.090 6.779 -1.350 1.00 86.31 82 TYR A O 1
ATOM 682 N N . GLU A 1 83 ? -17.002 8.817 -2.283 1.00 84.62 83 GLU A N 1
ATOM 683 C CA . GLU A 1 83 ? -18.129 9.366 -1.522 1.00 84.62 83 GLU A CA 1
ATOM 684 C C . GLU A 1 83 ? -19.407 8.531 -1.696 1.00 84.62 83 GLU A C 1
ATOM 686 O O . GLU A 1 83 ? -20.157 8.324 -0.747 1.00 84.62 83 GLU A O 1
ATOM 691 N N . ASN A 1 84 ? -19.618 7.964 -2.887 1.00 83.88 84 ASN A N 1
ATOM 692 C CA . ASN A 1 84 ? -20.775 7.127 -3.204 1.00 83.88 84 ASN A CA 1
ATOM 693 C C . ASN A 1 84 ? -20.769 5.744 -2.531 1.00 83.88 84 ASN A C 1
ATOM 695 O O . ASN A 1 84 ? -21.814 5.103 -2.506 1.00 83.88 84 ASN A O 1
ATOM 699 N N . ILE A 1 85 ? -19.622 5.273 -2.034 1.00 86.12 85 ILE A N 1
ATOM 700 C CA . ILE A 1 85 ? -19.483 3.970 -1.355 1.00 86.12 85 ILE A CA 1
ATOM 701 C C . ILE A 1 85 ? -18.911 4.098 0.061 1.00 86.12 85 ILE A C 1
ATOM 703 O O . ILE A 1 85 ? -18.580 3.101 0.697 1.00 86.12 85 ILE A O 1
ATOM 707 N N . LYS A 1 86 ? -18.764 5.325 0.560 1.00 88.56 86 LYS A N 1
ATOM 708 C CA . LYS A 1 86 ? -18.110 5.623 1.833 1.00 88.56 86 LYS A CA 1
ATOM 709 C C . LYS A 1 86 ? -18.808 4.964 3.020 1.00 88.56 86 LYS A C 1
ATOM 711 O O . LYS A 1 86 ? -18.137 4.346 3.838 1.00 88.56 86 LYS A O 1
ATOM 716 N N . GLU A 1 87 ? -20.133 5.061 3.093 1.00 91.31 87 GLU A N 1
ATOM 717 C CA . GLU A 1 87 ? -20.921 4.464 4.182 1.00 91.31 87 GLU A CA 1
ATOM 718 C C . GLU A 1 87 ? -20.816 2.932 4.199 1.00 91.31 87 GLU A C 1
ATOM 720 O O . GLU A 1 87 ? -20.674 2.330 5.265 1.00 91.31 87 GLU A O 1
ATOM 725 N N . ASP A 1 88 ? -20.788 2.301 3.021 1.00 90.31 88 ASP A N 1
ATOM 726 C CA . ASP A 1 88 ? -20.593 0.852 2.896 1.00 90.31 88 ASP A CA 1
ATOM 727 C C . ASP A 1 88 ? -19.206 0.445 3.411 1.00 90.31 88 ASP A C 1
ATOM 729 O O . ASP A 1 88 ? -19.071 -0.501 4.183 1.00 90.31 88 ASP A O 1
ATOM 733 N N . LEU A 1 89 ? -18.168 1.199 3.037 1.00 92.88 89 LEU A N 1
ATOM 734 C CA . LEU A 1 89 ? -16.793 0.965 3.485 1.00 92.88 89 LEU A CA 1
ATOM 735 C C . LEU A 1 89 ? -16.634 1.130 5.002 1.00 92.88 89 LEU A C 1
ATOM 737 O O . LEU A 1 89 ? -15.906 0.360 5.630 1.00 92.88 89 LEU A O 1
ATOM 741 N N . ILE A 1 90 ? -17.304 2.126 5.590 1.00 94.25 90 ILE A N 1
ATOM 742 C CA . ILE A 1 90 ? -17.325 2.335 7.043 1.00 94.25 90 ILE A CA 1
ATOM 743 C C . ILE A 1 90 ? -18.006 1.152 7.728 1.00 94.25 90 ILE A C 1
ATOM 745 O O . ILE A 1 90 ? -17.458 0.612 8.687 1.00 94.25 90 ILE A O 1
ATOM 749 N N . SER A 1 91 ? -19.166 0.736 7.218 1.00 92.56 91 SER A N 1
ATOM 750 C CA . SER A 1 91 ? -19.951 -0.365 7.782 1.00 92.56 91 SER A CA 1
ATOM 751 C C . SER A 1 91 ? -19.173 -1.683 7.751 1.00 92.56 91 SER A C 1
ATOM 753 O O . SER A 1 91 ? -19.077 -2.363 8.771 1.00 92.56 91 SER A O 1
ATOM 755 N N . GLU A 1 92 ? -18.533 -1.999 6.619 1.00 92.44 92 GLU A N 1
ATOM 756 C CA . GLU A 1 92 ? -17.646 -3.162 6.489 1.00 92.44 92 GLU A CA 1
ATOM 757 C C . GLU A 1 92 ? -16.495 -3.101 7.502 1.00 92.44 92 GLU A C 1
ATOM 759 O O . GLU A 1 92 ? -16.196 -4.081 8.184 1.00 92.44 92 GLU A O 1
ATOM 764 N N . ALA A 1 93 ? -15.832 -1.950 7.633 1.00 94.19 93 ALA A N 1
ATOM 765 C CA . ALA A 1 93 ? -14.720 -1.822 8.565 1.00 94.19 93 ALA A CA 1
ATOM 766 C C . ALA A 1 93 ? -15.168 -1.951 10.029 1.00 94.19 93 ALA A C 1
ATOM 768 O O . ALA A 1 93 ? -14.489 -2.587 10.835 1.00 94.19 93 ALA A O 1
ATOM 769 N N . GLU A 1 94 ? -16.311 -1.375 10.386 1.00 93.44 94 GLU A N 1
ATOM 770 C CA . GLU A 1 94 ? -16.843 -1.468 11.738 1.00 93.44 94 GLU A CA 1
ATOM 771 C C . GLU A 1 94 ? -17.212 -2.910 12.108 1.00 93.44 94 GLU A C 1
ATOM 773 O O . GLU A 1 94 ? -16.831 -3.377 13.185 1.00 93.44 94 GLU A O 1
ATOM 778 N N . GLU A 1 95 ? -17.873 -3.641 11.209 1.00 93.12 95 GLU A N 1
ATOM 779 C CA . GLU A 1 95 ? -18.235 -5.046 11.423 1.00 93.12 95 GLU A CA 1
ATOM 780 C C . GLU A 1 95 ? -16.997 -5.920 11.669 1.00 93.12 95 GLU A C 1
ATOM 782 O O . GLU A 1 95 ? -16.966 -6.712 12.613 1.00 93.12 95 GLU A O 1
ATOM 787 N N . PHE A 1 96 ? -15.945 -5.739 10.866 1.00 91.38 96 PHE A N 1
ATOM 788 C CA . PHE A 1 96 ? -14.750 -6.580 10.937 1.00 91.38 96 PHE A CA 1
ATOM 789 C C . PHE A 1 96 ? -13.756 -6.179 12.035 1.00 91.38 96 PHE A C 1
ATOM 791 O O . PHE A 1 96 ? -13.082 -7.050 12.589 1.00 91.38 96 PHE A O 1
ATOM 798 N N . TYR A 1 97 ? -13.624 -4.887 12.350 1.00 92.38 97 TYR A N 1
ATOM 799 C CA . TYR A 1 97 ? -12.504 -4.378 13.154 1.00 92.38 97 TYR A CA 1
ATOM 800 C C . TYR A 1 97 ? -12.906 -3.728 14.483 1.00 92.38 97 TYR A C 1
ATOM 802 O O . TYR A 1 97 ? -12.023 -3.419 15.286 1.00 92.38 97 TYR A O 1
ATOM 810 N N . SER A 1 98 ? -14.201 -3.538 14.768 1.00 88.62 98 SER A N 1
ATOM 811 C CA . SER A 1 98 ? -14.682 -2.901 16.013 1.00 88.62 98 SER A CA 1
ATOM 812 C C . SER A 1 98 ? -14.123 -3.516 17.296 1.00 88.62 98 SER A C 1
ATOM 814 O O . SER A 1 98 ? -13.809 -2.778 18.231 1.00 88.62 98 SER A O 1
ATOM 816 N N . ASN A 1 99 ? -13.946 -4.837 17.313 1.00 88.94 99 ASN A N 1
ATOM 817 C CA . ASN A 1 99 ? -13.462 -5.597 18.468 1.00 88.94 99 ASN A CA 1
ATOM 818 C C . ASN A 1 99 ? -12.026 -6.115 18.291 1.00 88.94 99 ASN A C 1
ATOM 820 O O . ASN A 1 99 ? -11.597 -7.005 19.023 1.00 88.94 99 ASN A O 1
ATOM 824 N N . ASN A 1 100 ? -11.279 -5.599 17.310 1.00 88.25 100 ASN A N 1
ATOM 825 C CA . ASN A 1 100 ? -9.914 -6.048 17.062 1.00 88.25 100 ASN A CA 1
ATOM 826 C C . ASN A 1 100 ? -8.924 -5.333 17.999 1.00 88.25 100 ASN A C 1
ATOM 828 O O . ASN A 1 100 ? -8.618 -4.152 17.829 1.00 88.25 100 ASN A O 1
ATOM 832 N N . GLU A 1 101 ? -8.399 -6.067 18.981 1.00 88.94 101 GLU A N 1
ATOM 833 C CA . GLU A 1 101 ? -7.388 -5.568 19.926 1.00 88.94 101 GLU A CA 1
ATOM 834 C C . GLU A 1 101 ? -6.027 -5.298 19.263 1.00 88.94 101 GLU A C 1
ATOM 836 O O . GLU A 1 101 ? -5.272 -4.448 19.728 1.00 88.94 101 GLU A O 1
ATOM 841 N N . ASN A 1 102 ? -5.735 -5.969 18.146 1.00 90.44 102 ASN A N 1
ATOM 842 C CA . ASN A 1 102 ? -4.486 -5.856 17.390 1.00 90.44 102 ASN A CA 1
ATOM 843 C C . ASN A 1 102 ? -4.630 -4.997 16.124 1.00 90.44 102 ASN A C 1
ATOM 845 O O . ASN A 1 102 ? -3.776 -5.063 15.241 1.00 90.44 102 ASN A O 1
ATOM 849 N N . LEU A 1 103 ? -5.677 -4.168 16.041 1.00 91.00 103 LEU A N 1
ATOM 850 C CA . LEU A 1 103 ? -6.013 -3.395 14.843 1.00 91.00 103 LEU A CA 1
ATOM 851 C C . LEU A 1 103 ? -4.822 -2.610 14.271 1.00 91.00 103 LEU A C 1
ATOM 853 O O . LEU A 1 103 ? -4.598 -2.644 13.066 1.00 91.00 103 LEU A O 1
ATOM 857 N N . GLN A 1 104 ? -4.039 -1.939 15.123 1.00 91.88 104 GLN A N 1
ATOM 858 C CA . GLN A 1 104 ? -2.865 -1.181 14.678 1.00 91.88 104 GLN A CA 1
ATOM 859 C C . GLN A 1 104 ? -1.847 -2.081 13.970 1.00 91.88 104 GLN A C 1
ATOM 861 O O . GLN A 1 104 ? -1.397 -1.752 12.881 1.00 91.88 104 GLN A O 1
ATOM 866 N N . LYS A 1 105 ? -1.536 -3.245 14.549 1.00 91.44 105 LYS A N 1
ATOM 867 C CA . LYS A 1 105 ? -0.574 -4.191 13.976 1.00 91.44 105 LYS A CA 1
ATOM 868 C C . LYS A 1 105 ? -1.053 -4.733 12.629 1.00 91.44 105 LYS A C 1
ATOM 870 O O . LYS A 1 105 ? -0.258 -4.863 11.701 1.00 91.44 105 LYS A O 1
ATOM 875 N N . ASP A 1 106 ? -2.344 -5.037 12.522 1.00 91.12 106 ASP A N 1
ATOM 876 C CA . ASP A 1 106 ? -2.934 -5.523 11.274 1.00 91.12 106 ASP A CA 1
ATOM 877 C C . ASP A 1 106 ? -2.869 -4.450 10.179 1.00 91.12 106 ASP A C 1
ATOM 879 O O . ASP A 1 106 ? -2.545 -4.752 9.030 1.00 91.12 106 ASP A O 1
ATOM 883 N N . ILE A 1 107 ? -3.125 -3.190 10.538 1.00 93.62 107 ILE A N 1
ATOM 884 C CA . ILE A 1 107 ? -3.014 -2.048 9.625 1.00 93.62 107 ILE A CA 1
ATOM 885 C C . ILE A 1 107 ? -1.566 -1.818 9.214 1.00 93.62 107 ILE A C 1
ATOM 887 O O . ILE A 1 107 ? -1.317 -1.636 8.027 1.00 93.62 107 ILE A O 1
ATOM 891 N N . ASP A 1 108 ? -0.617 -1.865 10.148 1.00 92.19 108 ASP A N 1
ATOM 892 C CA . ASP A 1 108 ? 0.806 -1.697 9.849 1.00 92.19 108 ASP A CA 1
ATOM 893 C C . ASP A 1 108 ? 1.265 -2.743 8.826 1.00 92.19 108 ASP A C 1
ATOM 895 O O . ASP A 1 108 ? 1.902 -2.409 7.828 1.00 92.19 108 ASP A O 1
ATOM 899 N N . GLU A 1 109 ? 0.859 -4.004 8.996 1.00 91.88 109 GLU A N 1
ATOM 900 C CA . GLU A 1 109 ? 1.179 -5.058 8.034 1.00 91.88 109 GLU A CA 1
ATOM 901 C C . GLU A 1 109 ? 0.479 -4.843 6.682 1.00 91.88 109 GLU A C 1
ATOM 903 O O . GLU A 1 109 ? 1.086 -5.047 5.627 1.00 91.88 109 GLU A O 1
ATOM 908 N N . MET A 1 110 ? -0.781 -4.394 6.670 1.00 93.62 110 MET A N 1
ATOM 909 C CA . MET A 1 110 ? -1.479 -4.030 5.429 1.00 93.62 110 MET A CA 1
ATOM 910 C C . MET A 1 110 ? -0.795 -2.863 4.701 1.00 93.62 110 MET A C 1
ATOM 912 O O . MET A 1 110 ? -0.664 -2.911 3.477 1.00 93.62 110 MET A O 1
ATOM 916 N N . LEU A 1 111 ? -0.318 -1.851 5.431 1.00 92.75 111 LEU A N 1
ATOM 917 C CA . LEU A 1 111 ? 0.399 -0.701 4.880 1.00 92.75 111 LEU A CA 1
ATOM 918 C C . LEU A 1 111 ? 1.769 -1.100 4.318 1.00 92.75 111 LEU A C 1
ATOM 920 O O . LEU A 1 111 ? 2.121 -0.695 3.213 1.00 92.75 111 LEU A O 1
ATOM 924 N N . LEU A 1 112 ? 2.515 -1.962 5.009 1.00 92.00 112 LEU A N 1
ATOM 925 C CA . LEU A 1 112 ? 3.772 -2.497 4.477 1.00 92.00 112 LEU A CA 1
ATOM 926 C C . LEU A 1 112 ? 3.542 -3.316 3.200 1.00 92.00 112 LEU A C 1
ATOM 928 O O . LEU A 1 112 ? 4.317 -3.216 2.249 1.00 92.00 112 LEU A O 1
ATOM 932 N N . ASN A 1 113 ? 2.460 -4.102 3.150 1.00 90.31 113 ASN A N 1
ATOM 933 C CA . ASN A 1 113 ? 2.099 -4.863 1.955 1.00 90.31 113 ASN A CA 1
ATOM 934 C C . ASN A 1 113 ? 1.749 -3.948 0.780 1.00 90.31 113 ASN A C 1
ATOM 936 O O . ASN A 1 113 ? 2.230 -4.186 -0.329 1.00 90.31 113 ASN A O 1
ATOM 940 N N . ILE A 1 114 ? 0.947 -2.902 1.004 1.00 91.00 114 ILE A N 1
ATOM 941 C CA . ILE A 1 114 ? 0.559 -1.997 -0.081 1.00 91.00 114 ILE A CA 1
ATOM 942 C C . ILE A 1 114 ? 1.746 -1.181 -0.592 1.00 91.00 114 ILE A C 1
ATOM 944 O O . ILE A 1 114 ? 1.913 -1.025 -1.802 1.00 91.00 114 ILE A O 1
ATOM 948 N N . GLU A 1 115 ? 2.615 -0.723 0.310 1.00 90.81 115 GLU A N 1
ATOM 949 C CA . GLU A 1 115 ? 3.822 0.008 -0.059 1.00 90.81 115 GLU A CA 1
ATOM 950 C C . GLU A 1 115 ? 4.776 -0.872 -0.875 1.00 90.81 115 GLU A C 1
ATOM 952 O O . GLU A 1 115 ? 5.279 -0.438 -1.914 1.00 90.81 115 GLU A O 1
ATOM 957 N N . GLU A 1 116 ? 4.970 -2.133 -0.471 1.00 90.44 116 GLU A N 1
ATOM 958 C CA . GLU A 1 116 ? 5.778 -3.086 -1.231 1.00 90.44 116 GLU A CA 1
ATOM 959 C C . GLU A 1 116 ? 5.214 -3.307 -2.646 1.00 90.44 116 GLU A C 1
ATOM 961 O O . GLU A 1 116 ? 5.977 -3.334 -3.614 1.00 90.44 116 GLU A O 1
ATOM 966 N N . GLU A 1 117 ? 3.893 -3.439 -2.794 1.00 88.88 117 GLU A N 1
ATOM 967 C CA . GLU A 1 117 ? 3.261 -3.611 -4.107 1.00 88.88 117 GLU A CA 1
ATOM 968 C C . GLU A 1 117 ? 3.372 -2.352 -4.983 1.00 88.88 117 GLU A C 1
ATOM 970 O O . GLU A 1 117 ? 3.726 -2.466 -6.158 1.00 88.88 117 GLU A O 1
ATOM 975 N N . TYR A 1 118 ? 3.183 -1.144 -4.435 1.00 88.88 118 TYR A N 1
ATOM 976 C CA . TYR A 1 118 ? 3.421 0.096 -5.188 1.00 88.88 118 TYR A CA 1
ATOM 977 C C . TYR A 1 118 ? 4.872 0.218 -5.659 1.00 88.88 118 TYR A C 1
ATOM 979 O O . TYR A 1 118 ? 5.116 0.599 -6.806 1.00 88.88 118 TYR A O 1
ATOM 987 N N . LEU A 1 119 ? 5.836 -0.132 -4.803 1.00 88.31 119 LEU A N 1
ATOM 988 C CA . LEU A 1 119 ? 7.254 -0.126 -5.158 1.00 88.31 119 LEU A CA 1
ATOM 989 C C . LEU A 1 119 ? 7.559 -1.148 -6.259 1.00 88.31 119 LEU A C 1
ATOM 991 O O . LEU A 1 119 ? 8.317 -0.841 -7.176 1.00 88.31 119 LEU A O 1
ATOM 995 N N . LYS A 1 120 ? 6.955 -2.342 -6.222 1.00 86.12 120 LYS A N 1
ATOM 996 C CA . LYS A 1 120 ? 7.103 -3.347 -7.290 1.00 86.12 120 LYS A CA 1
ATOM 997 C C . LYS A 1 120 ? 6.527 -2.866 -8.619 1.00 86.12 120 LYS A C 1
ATOM 999 O O . LYS A 1 120 ? 7.175 -3.037 -9.647 1.00 86.12 120 LYS A O 1
ATOM 1004 N N . GLU A 1 121 ? 5.348 -2.249 -8.616 1.00 85.81 121 GLU A N 1
ATOM 1005 C CA . GLU A 1 121 ? 4.758 -1.678 -9.832 1.00 85.81 1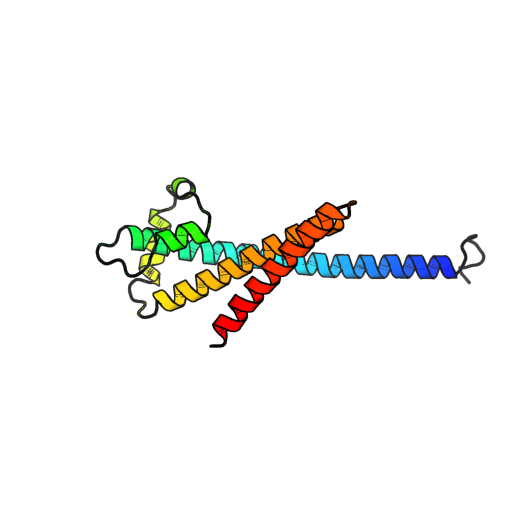21 GLU A CA 1
ATOM 1006 C C . GLU A 1 121 ? 5.629 -0.558 -10.412 1.00 85.81 121 GLU A C 1
ATOM 1008 O O . GLU A 1 121 ? 5.846 -0.497 -11.625 1.00 85.81 121 GLU A O 1
ATOM 1013 N N . GLU A 1 122 ? 6.144 0.325 -9.554 1.00 86.69 122 GLU A N 1
ATOM 1014 C CA . GLU A 1 122 ? 7.061 1.390 -9.956 1.00 86.69 122 GLU A CA 1
ATOM 1015 C C . GLU A 1 122 ? 8.368 0.815 -10.516 1.00 86.69 122 GLU A C 1
ATOM 1017 O O . GLU A 1 122 ? 8.855 1.271 -11.552 1.00 86.69 122 GLU A O 1
ATOM 1022 N N . LEU A 1 123 ? 8.905 -0.229 -9.887 1.00 81.88 123 LEU A N 1
ATOM 1023 C CA . LEU A 1 123 ? 10.084 -0.944 -10.358 1.00 81.88 123 LEU A CA 1
ATOM 1024 C C . LEU A 1 123 ? 9.857 -1.548 -11.750 1.00 81.88 123 LEU A C 1
ATOM 1026 O O . LEU A 1 123 ? 10.691 -1.362 -12.634 1.00 81.88 123 LEU A O 1
ATOM 1030 N N . SER A 1 124 ? 8.730 -2.234 -11.964 1.00 80.56 124 SER A N 1
ATOM 1031 C CA . SER A 1 124 ? 8.375 -2.808 -13.267 1.00 80.56 124 SER A CA 1
ATOM 1032 C C . SER A 1 124 ? 8.285 -1.741 -14.357 1.00 80.56 124 SER A C 1
ATOM 1034 O O . SER A 1 124 ? 8.819 -1.949 -15.443 1.00 80.56 124 SER A O 1
ATOM 1036 N N . LYS A 1 125 ? 7.683 -0.580 -14.065 1.00 83.06 125 LYS A N 1
ATOM 1037 C CA . LYS A 1 125 ? 7.631 0.554 -15.005 1.00 83.06 125 LYS A CA 1
ATOM 1038 C C . LYS A 1 125 ? 9.029 1.070 -15.348 1.00 83.06 125 LYS A C 1
ATOM 1040 O O . LYS A 1 125 ? 9.375 1.127 -16.520 1.00 83.06 125 LYS A O 1
ATOM 1045 N N . ASN A 1 126 ? 9.860 1.341 -14.338 1.00 76.19 126 ASN A N 1
ATOM 1046 C CA . ASN A 1 126 ? 11.230 1.815 -14.555 1.00 76.19 126 ASN A CA 1
ATOM 1047 C C . ASN A 1 126 ? 12.082 0.801 -15.343 1.00 76.19 126 ASN A C 1
ATOM 1049 O O . ASN A 1 126 ? 12.924 1.203 -16.139 1.00 76.19 126 ASN A O 1
ATOM 1053 N N . MET A 1 127 ? 11.876 -0.508 -15.157 1.00 75.94 127 MET A N 1
ATOM 1054 C CA . MET A 1 127 ? 12.570 -1.529 -15.951 1.00 75.94 127 MET A CA 1
ATOM 1055 C C . MET A 1 127 ? 12.151 -1.515 -17.427 1.00 75.94 127 MET A C 1
ATOM 1057 O O . MET A 1 127 ? 13.010 -1.633 -18.300 1.00 75.94 127 MET A O 1
ATOM 1061 N N . VAL A 1 128 ? 10.855 -1.346 -17.710 1.00 80.81 128 VAL A N 1
ATOM 1062 C CA . VAL A 1 128 ? 10.349 -1.195 -19.085 1.00 80.81 128 VAL A CA 1
ATOM 1063 C C . VAL A 1 128 ? 10.890 0.086 -19.721 1.00 80.81 128 VAL A C 1
ATOM 1065 O O . VAL A 1 128 ? 11.353 0.053 -20.860 1.00 80.81 128 VAL A O 1
ATOM 1068 N N . ASP A 1 129 ? 10.893 1.196 -18.982 1.00 80.88 129 ASP A N 1
ATOM 1069 C CA . ASP A 1 129 ? 11.448 2.465 -19.455 1.00 80.88 129 ASP A CA 1
ATOM 1070 C C . ASP A 1 129 ? 12.939 2.317 -19.789 1.00 80.88 129 ASP A C 1
ATOM 1072 O O . ASP A 1 129 ? 13.364 2.708 -20.873 1.00 80.88 129 ASP A O 1
ATOM 1076 N N . LEU A 1 130 ? 13.721 1.663 -18.920 1.00 75.50 130 LEU A N 1
ATOM 1077 C CA . LEU A 1 130 ? 15.144 1.403 -19.158 1.00 75.50 130 LEU A CA 1
ATOM 1078 C C . LEU A 1 130 ? 15.390 0.595 -20.439 1.00 75.50 130 LEU A C 1
ATOM 1080 O O . LEU A 1 130 ? 16.329 0.888 -21.170 1.00 75.50 130 LEU A O 1
ATOM 1084 N N . TYR A 1 131 ? 14.557 -0.412 -20.713 1.00 75.31 131 TYR A N 1
ATOM 1085 C CA . TYR A 1 131 ? 14.675 -1.240 -21.917 1.00 75.31 131 TYR A CA 1
ATOM 1086 C C . TYR A 1 131 ? 14.397 -0.453 -23.206 1.00 75.31 131 TYR A C 1
ATOM 1088 O O . TYR A 1 131 ? 15.011 -0.709 -24.242 1.00 75.31 131 TYR A O 1
ATOM 1096 N N . ASN A 1 132 ? 13.471 0.506 -23.144 1.00 78.56 132 ASN A N 1
ATOM 1097 C CA . ASN A 1 132 ? 13.038 1.286 -24.301 1.00 78.56 132 ASN A CA 1
ATOM 1098 C C . ASN A 1 132 ? 13.921 2.511 -24.585 1.00 78.56 132 ASN A C 1
ATOM 1100 O O . ASN A 1 132 ? 13.807 3.109 -25.660 1.00 78.56 132 ASN A O 1
ATOM 1104 N N . LEU A 1 133 ? 14.795 2.893 -23.652 1.00 82.25 133 LEU A N 1
ATOM 1105 C CA . LEU A 1 133 ? 15.689 4.029 -23.822 1.00 82.25 133 LEU A CA 1
ATOM 1106 C C . LEU A 1 133 ? 16.855 3.739 -24.769 1.00 82.25 133 LEU A C 1
ATOM 1108 O O . LEU A 1 133 ? 17.353 2.623 -24.895 1.00 82.25 133 LEU A O 1
ATOM 1112 N N . LYS A 1 134 ? 17.290 4.800 -25.454 1.00 65.94 134 LYS A N 1
ATOM 1113 C CA . LYS A 1 134 ? 18.465 4.812 -26.332 1.00 65.94 134 LYS A CA 1
ATOM 1114 C C . LYS A 1 134 ? 19.319 6.031 -25.987 1.00 65.94 134 LYS A C 1
ATOM 1116 O O . LYS A 1 134 ? 19.428 6.956 -26.790 1.00 65.94 134 LYS A O 1
ATOM 1121 N N . GLY A 1 135 ? 19.879 6.077 -24.776 1.00 67.88 135 GLY A N 1
ATOM 1122 C CA . GLY A 1 135 ? 20.589 7.265 -24.294 1.00 67.88 135 GLY A CA 1
ATOM 1123 C C . GLY A 1 135 ? 21.227 7.086 -22.916 1.00 67.88 135 GLY A C 1
ATOM 1124 O O . GLY A 1 135 ? 20.539 6.839 -21.931 1.00 67.88 135 GLY A O 1
ATOM 1125 N N . ARG A 1 136 ? 22.552 7.294 -22.825 1.00 73.00 136 ARG A N 1
ATOM 1126 C CA . ARG A 1 136 ? 23.338 6.997 -21.607 1.00 73.00 136 ARG A CA 1
ATOM 1127 C C . ARG A 1 136 ? 22.907 7.780 -20.364 1.00 73.00 136 ARG A C 1
ATOM 1129 O O . ARG A 1 136 ? 23.008 7.251 -19.264 1.00 73.00 136 ARG A O 1
ATOM 1136 N N . GLU A 1 137 ? 22.498 9.040 -20.497 1.00 80.38 137 GLU A N 1
ATOM 1137 C CA . GLU A 1 137 ? 22.187 9.880 -19.327 1.00 80.38 137 GLU A CA 1
ATOM 1138 C C . GLU A 1 137 ? 20.841 9.515 -18.686 1.00 80.38 137 GLU A C 1
ATOM 1140 O O . GLU A 1 137 ? 20.753 9.378 -17.465 1.00 80.38 137 GLU A O 1
ATOM 1145 N N . GLU A 1 138 ? 19.812 9.287 -19.502 1.00 79.69 138 GLU A N 1
ATOM 1146 C CA . GLU A 1 138 ? 18.476 8.878 -19.048 1.00 79.69 138 GLU A CA 1
ATOM 1147 C C . GLU A 1 138 ? 18.505 7.463 -18.447 1.00 79.69 138 GLU A C 1
ATOM 1149 O O . GLU A 1 138 ? 17.913 7.223 -17.389 1.00 79.69 138 GLU A O 1
ATOM 1154 N N . GLU A 1 139 ? 19.293 6.560 -19.044 1.00 75.62 139 GLU A N 1
ATOM 1155 C CA . GLU A 1 139 ? 19.566 5.220 -18.510 1.00 75.62 139 GLU A CA 1
ATOM 1156 C C . GLU A 1 139 ? 20.166 5.278 -17.095 1.00 75.62 139 GLU A C 1
ATOM 1158 O O . GLU A 1 139 ? 19.709 4.568 -16.197 1.00 75.62 139 GLU A O 1
ATOM 1163 N N . ILE A 1 140 ? 21.146 6.161 -16.849 1.00 81.00 140 ILE A N 1
ATOM 1164 C CA . ILE A 1 140 ? 21.770 6.323 -15.523 1.00 81.00 140 ILE A CA 1
ATOM 1165 C C . ILE A 1 140 ? 20.748 6.800 -14.479 1.00 81.00 140 ILE A C 1
ATOM 1167 O O . ILE A 1 140 ? 20.786 6.347 -13.330 1.00 81.00 140 ILE A O 1
ATOM 1171 N N . ILE A 1 141 ? 19.840 7.709 -14.846 1.00 85.19 141 ILE A N 1
ATOM 1172 C CA . ILE A 1 141 ? 18.813 8.231 -13.930 1.00 85.19 141 ILE A CA 1
ATOM 1173 C C . ILE A 1 141 ? 17.839 7.122 -13.530 1.00 85.19 141 ILE A C 1
ATOM 1175 O O . ILE A 1 141 ? 17.568 6.940 -12.341 1.00 85.19 141 ILE A O 1
ATOM 1179 N N . ILE A 1 142 ? 17.335 6.356 -14.497 1.00 78.75 142 ILE A N 1
ATOM 1180 C CA . ILE A 1 142 ? 16.414 5.249 -14.217 1.00 78.75 142 ILE A CA 1
ATOM 1181 C C . ILE A 1 142 ? 17.112 4.137 -13.435 1.00 78.75 142 ILE A C 1
ATOM 1183 O O . ILE A 1 142 ? 16.538 3.608 -12.484 1.00 78.75 142 ILE A O 1
ATOM 1187 N N . PHE A 1 143 ? 18.377 3.843 -13.737 1.00 76.00 143 PHE A N 1
ATOM 1188 C CA . PHE A 1 143 ? 19.147 2.864 -12.974 1.00 76.00 143 PHE A CA 1
ATOM 1189 C C . PHE A 1 143 ? 19.293 3.257 -11.494 1.00 76.00 143 PHE A C 1
ATOM 1191 O O . PHE A 1 143 ? 19.156 2.412 -10.606 1.00 76.00 143 PHE A O 1
ATOM 1198 N N . LYS A 1 144 ? 19.505 4.548 -11.197 1.00 82.06 144 LYS A N 1
ATOM 1199 C CA . LYS A 1 144 ? 19.504 5.050 -9.811 1.00 82.06 144 LYS A CA 1
ATOM 1200 C C . LYS A 1 144 ? 18.151 4.839 -9.131 1.00 82.06 144 LYS A C 1
ATOM 1202 O O . LYS A 1 144 ? 18.126 4.306 -8.024 1.00 82.06 144 LYS A O 1
ATOM 1207 N N . LYS A 1 145 ? 17.043 5.166 -9.806 1.00 82.38 145 LYS A N 1
ATOM 1208 C CA . LYS A 1 145 ? 15.684 4.938 -9.279 1.00 82.38 145 LYS A CA 1
ATOM 1209 C C . LYS A 1 145 ? 15.424 3.462 -8.980 1.00 82.38 145 LYS A C 1
ATOM 1211 O O . LYS A 1 145 ? 14.939 3.136 -7.902 1.00 82.38 145 LYS A O 1
ATOM 1216 N N . ILE A 1 146 ? 15.806 2.562 -9.888 1.00 78.88 146 ILE A N 1
ATOM 1217 C CA . ILE A 1 146 ? 15.696 1.108 -9.697 1.00 78.88 146 ILE A CA 1
ATOM 1218 C C . ILE A 1 146 ? 16.444 0.664 -8.432 1.00 78.88 146 ILE A C 1
ATOM 1220 O O . ILE A 1 146 ? 15.897 -0.085 -7.621 1.00 78.88 146 ILE A O 1
ATOM 1224 N N . ASN A 1 147 ? 17.674 1.143 -8.226 1.00 78.06 147 ASN A N 1
ATOM 1225 C CA . ASN A 1 147 ? 18.460 0.804 -7.037 1.00 78.06 147 ASN A CA 1
ATOM 1226 C C . ASN A 1 147 ? 17.827 1.328 -5.742 1.00 78.06 147 ASN A C 1
ATOM 1228 O O . ASN A 1 147 ? 17.786 0.608 -4.745 1.00 78.06 147 ASN A O 1
ATOM 1232 N N . GLU A 1 148 ? 17.305 2.555 -5.754 1.00 88.69 148 GLU A N 1
ATOM 1233 C CA . GLU A 1 148 ? 16.599 3.136 -4.608 1.00 88.69 148 GLU A CA 1
ATOM 1234 C C . GLU A 1 148 ? 15.327 2.353 -4.261 1.00 88.69 148 GLU A C 1
ATOM 1236 O O . GLU A 1 148 ? 15.098 2.040 -3.091 1.00 88.69 148 GLU A O 1
ATOM 1241 N N . ILE A 1 149 ? 14.527 1.985 -5.265 1.00 81.88 149 ILE A N 1
ATOM 1242 C CA . ILE A 1 149 ? 13.311 1.184 -5.079 1.00 81.88 149 ILE A CA 1
ATOM 1243 C C . ILE A 1 149 ? 13.657 -0.198 -4.516 1.00 81.88 149 ILE A C 1
ATOM 1245 O O . ILE A 1 149 ? 13.055 -0.634 -3.535 1.00 81.88 149 ILE A O 1
ATOM 1249 N N . ASN A 1 150 ? 14.670 -0.867 -5.075 1.00 79.06 150 ASN A N 1
ATOM 1250 C CA . ASN A 1 150 ? 15.133 -2.161 -4.573 1.00 79.06 150 ASN A CA 1
ATOM 1251 C C . ASN A 1 150 ? 15.570 -2.085 -3.108 1.00 79.06 150 ASN A C 1
ATOM 1253 O O . ASN A 1 150 ? 15.240 -2.979 -2.329 1.00 79.06 150 ASN A O 1
ATOM 1257 N N . LYS A 1 151 ? 16.272 -1.014 -2.718 1.00 86.38 151 LYS A N 1
ATOM 1258 C CA . LYS A 1 151 ? 16.669 -0.796 -1.325 1.00 86.38 151 LYS A CA 1
ATOM 1259 C C . LYS A 1 151 ? 15.447 -0.674 -0.411 1.00 86.38 151 LYS A C 1
ATOM 1261 O O . LYS A 1 151 ? 15.370 -1.406 0.568 1.00 86.38 151 LYS A O 1
ATOM 1266 N N . LYS A 1 152 ? 14.459 0.150 -0.776 1.00 90.19 152 LYS A N 1
ATOM 1267 C CA . LYS A 1 152 ? 13.211 0.301 -0.002 1.00 90.19 152 LYS A CA 1
ATOM 1268 C C . LYS A 1 152 ? 12.463 -1.025 0.170 1.00 90.19 152 LYS A C 1
ATOM 1270 O O . LYS A 1 152 ? 12.033 -1.346 1.272 1.00 90.19 152 LYS A O 1
ATOM 1275 N N . ILE A 1 153 ? 12.364 -1.834 -0.890 1.00 86.06 153 ILE A N 1
ATOM 1276 C CA . ILE A 1 153 ? 11.738 -3.167 -0.820 1.00 86.06 153 ILE A CA 1
ATOM 1277 C C . ILE A 1 153 ? 12.490 -4.078 0.164 1.00 86.06 153 ILE A C 1
ATOM 1279 O O . ILE A 1 153 ? 11.864 -4.825 0.918 1.00 86.06 153 ILE A O 1
ATOM 1283 N N . GLN A 1 154 ? 13.826 -4.048 0.165 1.00 85.31 154 GLN A N 1
ATOM 1284 C CA . GLN A 1 154 ? 14.619 -4.829 1.119 1.00 85.31 154 GLN A CA 1
ATOM 1285 C C . GLN A 1 154 ? 14.452 -4.326 2.552 1.00 85.31 154 GLN A C 1
ATOM 1287 O O . GLN A 1 154 ? 14.328 -5.145 3.460 1.00 85.31 154 GLN A O 1
ATOM 1292 N N . ASP A 1 155 ? 14.398 -3.012 2.755 1.00 90.38 155 ASP A N 1
ATOM 1293 C CA . ASP A 1 155 ? 14.196 -2.411 4.074 1.00 90.38 155 ASP A CA 1
ATOM 1294 C C . ASP A 1 155 ? 12.842 -2.837 4.672 1.00 90.38 155 ASP A C 1
ATOM 1296 O O . ASP A 1 155 ? 12.806 -3.285 5.817 1.00 90.38 155 ASP A O 1
ATOM 1300 N N . ILE A 1 156 ? 11.759 -2.843 3.880 1.00 89.19 156 ILE A N 1
ATOM 1301 C CA . ILE A 1 156 ? 10.442 -3.372 4.294 1.00 89.19 156 ILE A CA 1
ATOM 1302 C C . ILE A 1 156 ? 10.543 -4.851 4.700 1.00 89.19 156 ILE A C 1
ATOM 1304 O O . ILE A 1 156 ? 10.080 -5.256 5.768 1.00 89.19 156 ILE A O 1
ATOM 1308 N N . LYS A 1 157 ? 11.191 -5.681 3.874 1.00 84.81 157 LYS A N 1
ATOM 1309 C CA . LYS A 1 157 ? 11.336 -7.123 4.142 1.00 84.81 157 LYS A CA 1
ATOM 1310 C C . LYS A 1 157 ? 12.179 -7.424 5.375 1.00 84.81 157 LYS A C 1
ATOM 1312 O O . LYS A 1 157 ? 11.900 -8.395 6.076 1.00 84.81 157 LYS A O 1
ATOM 1317 N N . ASN A 1 158 ? 13.215 -6.630 5.619 1.00 85.88 158 ASN A N 1
ATOM 1318 C CA . ASN A 1 158 ? 14.071 -6.772 6.790 1.00 85.88 158 ASN A CA 1
ATOM 1319 C C . ASN A 1 158 ? 13.376 -6.255 8.051 1.00 85.88 158 ASN A C 1
ATOM 1321 O O . ASN A 1 158 ? 13.516 -6.875 9.100 1.00 85.88 158 ASN A O 1
ATOM 1325 N N . GLY A 1 159 ? 12.577 -5.189 7.938 1.00 82.25 159 GLY A N 1
ATOM 1326 C CA . GLY A 1 159 ? 11.744 -4.675 9.025 1.00 82.25 159 GLY A CA 1
ATOM 1327 C C . GLY A 1 159 ? 10.756 -5.712 9.558 1.00 82.25 159 GLY A C 1
ATOM 1328 O O . GLY A 1 159 ? 10.577 -5.801 10.762 1.00 82.25 159 GLY A O 1
ATOM 1329 N N . ARG A 1 160 ? 10.205 -6.569 8.688 1.00 78.12 160 ARG A N 1
ATOM 1330 C CA . ARG A 1 160 ? 9.307 -7.675 9.079 1.00 78.12 160 ARG A CA 1
ATOM 1331 C C . ARG A 1 160 ? 9.975 -8.832 9.831 1.00 78.12 160 ARG A C 1
ATOM 1333 O O . ARG A 1 160 ? 9.275 -9.672 10.387 1.00 78.12 160 ARG A O 1
ATOM 1340 N N . LYS A 1 161 ? 11.304 -8.959 9.758 1.00 60.44 161 LYS A N 1
ATOM 1341 C CA . LYS A 1 161 ? 12.052 -10.059 10.400 1.00 60.44 161 LYS A CA 1
ATOM 1342 C C . LYS A 1 161 ? 12.466 -9.746 11.839 1.00 60.44 161 LYS A C 1
ATOM 1344 O O . LYS A 1 161 ? 12.942 -10.659 12.513 1.00 60.44 161 LYS A O 1
ATOM 1349 N N . ASN A 1 162 ? 12.314 -8.494 12.264 1.00 46.19 162 ASN A N 1
ATOM 1350 C CA . ASN A 1 162 ? 12.600 -8.015 13.614 1.00 46.19 162 ASN A CA 1
ATOM 1351 C C . ASN A 1 162 ? 11.298 -7.8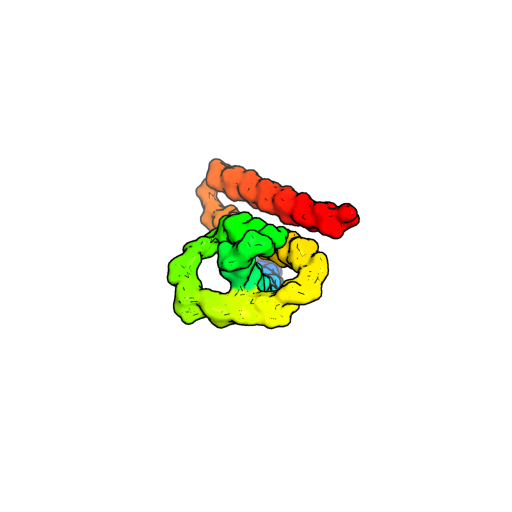27 14.392 1.00 46.19 162 ASN A C 1
ATOM 1353 O O . ASN A 1 162 ? 11.348 -8.009 15.627 1.00 46.19 162 ASN A O 1
#

Sequence (162 aa):
LISSKSAIATSDLIEDLKKVEFALKYDKEEVKIAKENVEKKLRKDSIERKLLGIAFWQENKKDKKIDSELIFKILKIEKEKYENIKEDLISEAEEFYSNNENLQKDIDEMLLNIEEEYLKEELSKNMVDLYNLKGREEEIIIFKKINEINKKIQDIKNGRKN

pLDDT: mean 77.69, std 15.53, range [43.94, 95.31]